Protein AF-A0A4Q5SW04-F1 (afdb_monomer)

Radius of gyration: 25.08 Å; Cα contacts (8 Å, |Δi|>4): 33; chains: 1; bounding box: 77×33×32 Å

Foldseek 3Di:
DLVVLLVDDLVRLVVQLVVLVVQLVCCVVVVHDPVSNVVSVVSNVSSVVSNVVVVCPDDDPVPDPPPPPDDPDDDDDDDDDDD

Mean predicted aligned error: 13.96 Å

Secondary structure (DSSP, 8-state):
-TTGGGTS-HHHHHHHHHHHHHHHHHHHHTT--HHHHHHHHHHHHHHHHHHHHHHT-S--GGG--TTSSS-------------

Solvent-accessible surface area (backbone atoms only — not comparable to full-atom values): 5264 Å² total; per-residue (Å²): 108,83,78,62,58,74,75,52,52,70,67,58,40,50,54,51,28,53,53,33,48,51,51,32,52,47,31,68,73,70,69,49,54,71,66,60,39,46,55,32,50,50,52,31,50,53,34,50,50,52,47,50,59,59,71,58,65,74,69,62,82,89,70,63,79,83,83,80,82,83,74,96,73,79,81,83,82,90,78,89,82,77,136

Nearest PDB structures (foldseek):
  7bgn-assembly2_C  TM=9.767E-01  e=2.278E+00  Medicago truncatula
  7bgn-assembly3_F  TM=8.706E-01  e=2.143E+00  Medicago truncatula
  7bgm-assembly1_A  TM=7.581E-01  e=1.579E+00  Medicago truncatula
  7bgn-assembly3_E  TM=7.300E-01  e=2.278E+00  Medicago truncatula
  6nqx-assembly1_D  TM=9.556E-01  e=7.278E+00  Leptospira biflexa serovar Patoc strain 'Patoc 1 (Paris)'

pLDDT: mean 77.76, std 21.21, range [39.97, 97.94]

Structure (mmCIF, N/CA/C/O backbone):
data_AF-A0A4Q5SW04-F1
#
_entry.id   AF-A0A4Q5SW04-F1
#
loop_
_atom_site.group_PDB
_atom_site.id
_atom_site.type_symbol
_atom_site.label_atom_id
_atom_site.label_alt_id
_atom_site.label_comp_id
_atom_site.label_asym_id
_atom_site.label_entity_id
_atom_site.label_seq_id
_atom_site.pdbx_PDB_ins_code
_atom_site.Cartn_x
_atom_sit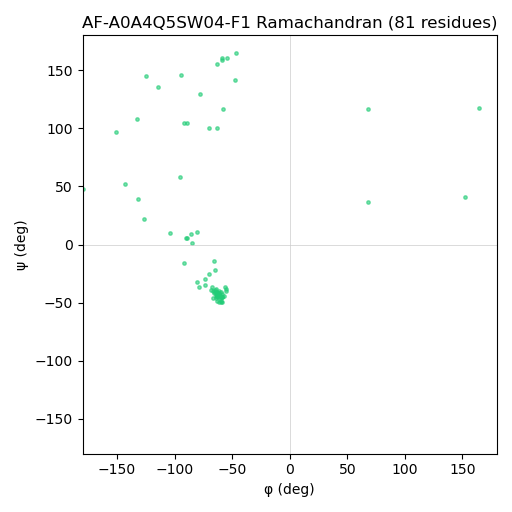e.Cartn_y
_atom_site.Cartn_z
_atom_site.occupancy
_atom_site.B_iso_or_equiv
_atom_site.auth_seq_id
_atom_site.auth_comp_id
_atom_site.auth_asym_id
_atom_site.auth_atom_id
_atom_site.pdbx_PDB_model_num
ATOM 1 N N . MET A 1 1 ? -2.688 -12.365 -6.560 1.00 60.12 1 MET A N 1
ATOM 2 C CA . MET A 1 1 ? -1.892 -11.153 -6.262 1.00 60.12 1 MET A CA 1
ATOM 3 C C . MET A 1 1 ? -0.446 -11.197 -6.738 1.00 60.12 1 MET A C 1
ATOM 5 O O . MET A 1 1 ? -0.118 -10.382 -7.590 1.00 60.12 1 MET A O 1
ATOM 9 N N . LYS A 1 2 ? 0.437 -12.092 -6.257 1.00 55.56 2 LYS A N 1
ATOM 10 C CA . LYS A 1 2 ? 1.878 -12.037 -6.616 1.00 55.56 2 LYS A CA 1
ATOM 11 C C . LYS A 1 2 ? 2.156 -12.061 -8.127 1.00 55.56 2 LYS A C 1
ATOM 13 O O . LYS A 1 2 ? 2.988 -11.294 -8.595 1.00 55.56 2 LYS A O 1
ATOM 18 N N . GLU A 1 3 ? 1.423 -12.871 -8.888 1.00 60.97 3 GLU A N 1
ATOM 19 C CA . GLU A 1 3 ? 1.585 -12.985 -10.349 1.00 60.97 3 GLU A CA 1
ATOM 20 C C . GLU A 1 3 ? 1.034 -11.772 -11.126 1.00 60.97 3 GLU A C 1
ATOM 22 O O . GLU A 1 3 ? 1.569 -11.387 -12.168 1.00 60.97 3 GLU A O 1
ATOM 27 N N . GLU A 1 4 ? 0.013 -11.106 -10.585 1.00 66.31 4 GLU A N 1
ATOM 28 C CA . GLU A 1 4 ? -0.667 -9.971 -11.226 1.00 66.31 4 GLU A CA 1
ATOM 29 C C . GLU A 1 4 ? 0.197 -8.703 -11.181 1.00 66.31 4 GLU A C 1
ATOM 31 O O . GLU A 1 4 ? 0.251 -7.940 -12.145 1.00 66.31 4 GLU A O 1
ATOM 36 N N . LEU A 1 5 ? 0.964 -8.523 -10.102 1.00 72.56 5 LEU A N 1
ATOM 37 C CA . LEU A 1 5 ? 1.833 -7.361 -9.883 1.00 72.56 5 LEU A CA 1
ATOM 38 C C . LEU A 1 5 ? 2.981 -7.249 -10.900 1.00 72.56 5 LEU A C 1
ATOM 40 O O . LEU A 1 5 ? 3.511 -6.159 -11.116 1.00 72.56 5 LEU A O 1
ATOM 44 N N . HIS A 1 6 ? 3.368 -8.347 -11.555 1.00 70.56 6 HIS A N 1
ATOM 45 C CA . HIS A 1 6 ? 4.461 -8.344 -12.533 1.00 70.56 6 HIS A CA 1
ATOM 46 C C . HIS A 1 6 ? 4.113 -7.610 -13.837 1.00 70.56 6 HIS A C 1
ATOM 48 O O . HIS A 1 6 ? 5.005 -7.077 -14.506 1.00 70.56 6 HIS A O 1
ATOM 54 N N . HIS A 1 7 ? 2.826 -7.531 -14.180 1.00 78.56 7 HIS A N 1
ATOM 55 C CA . HIS A 1 7 ? 2.353 -6.939 -15.433 1.00 78.56 7 HIS A CA 1
ATOM 56 C C . HIS A 1 7 ? 2.034 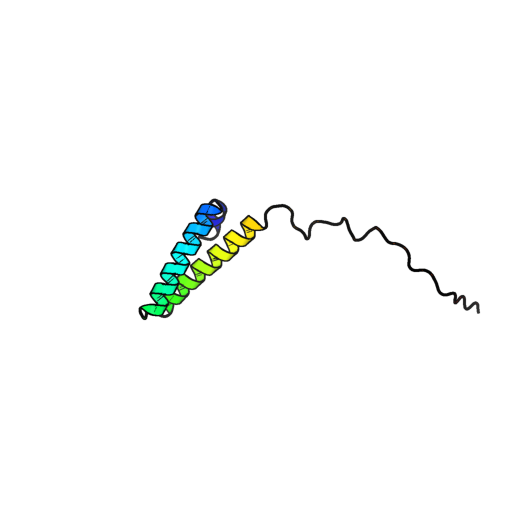-5.441 -15.303 1.00 78.56 7 HIS A C 1
ATOM 58 O O . HIS A 1 7 ? 1.990 -4.735 -16.306 1.00 78.56 7 HIS A O 1
ATOM 64 N N . ILE A 1 8 ? 1.894 -4.937 -14.073 1.00 85.38 8 ILE A N 1
ATOM 65 C CA . ILE A 1 8 ? 1.532 -3.546 -13.765 1.00 85.38 8 ILE A CA 1
ATOM 66 C C . ILE A 1 8 ? 2.743 -2.626 -13.933 1.00 85.38 8 ILE A C 1
ATOM 68 O O . ILE A 1 8 ? 3.807 -2.897 -13.377 1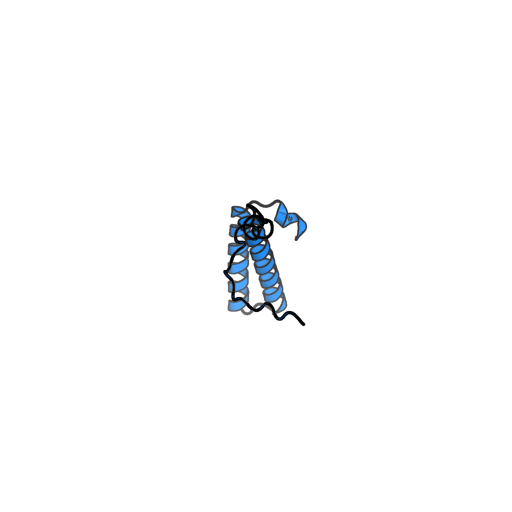.00 85.38 8 ILE A O 1
ATOM 72 N N . ASP A 1 9 ? 2.600 -1.528 -14.676 1.00 89.50 9 ASP A N 1
ATOM 73 C CA . ASP A 1 9 ? 3.663 -0.539 -14.876 1.00 89.50 9 ASP A CA 1
ATOM 74 C C . ASP A 1 9 ? 4.166 0.087 -13.557 1.00 89.50 9 ASP A C 1
ATOM 76 O O . ASP A 1 9 ? 3.507 0.041 -12.518 1.00 89.50 9 ASP A O 1
ATOM 80 N N . LEU A 1 10 ? 5.379 0.649 -13.585 1.00 90.69 10 LEU A N 1
ATOM 81 C CA . LEU A 1 10 ? 6.027 1.166 -12.376 1.00 90.69 10 LEU A CA 1
ATOM 82 C C . LEU A 1 10 ? 5.225 2.303 -11.726 1.00 90.69 10 LEU A C 1
ATOM 84 O O . LEU A 1 10 ? 5.119 2.334 -10.501 1.00 90.69 10 LEU A O 1
ATOM 88 N N . ASP A 1 11 ? 4.650 3.207 -12.516 1.00 93.19 11 ASP A N 1
ATOM 89 C CA . ASP A 1 11 ? 3.893 4.343 -11.987 1.00 93.19 11 ASP A CA 1
ATOM 90 C C . ASP A 1 11 ? 2.590 3.882 -11.332 1.00 93.19 11 ASP A C 1
ATOM 92 O O . ASP A 1 11 ? 2.218 4.370 -10.262 1.00 93.19 11 ASP A O 1
ATOM 96 N N . SER A 1 12 ? 1.915 2.899 -11.924 1.00 94.25 12 SER A N 1
ATOM 97 C CA . SER A 1 12 ? 0.747 2.251 -11.331 1.00 94.25 12 SER A CA 1
ATOM 98 C C . SER A 1 12 ? 1.098 1.526 -10.032 1.00 94.25 12 SER A C 1
ATOM 100 O O . SER A 1 12 ? 0.396 1.710 -9.038 1.00 94.25 12 SER A O 1
ATOM 102 N N . LEU A 1 13 ? 2.217 0.791 -9.975 1.00 94.31 13 LEU A N 1
ATOM 103 C CA . LEU A 1 13 ? 2.695 0.173 -8.729 1.00 94.31 13 LEU A CA 1
ATOM 104 C C . LEU A 1 13 ? 2.948 1.221 -7.634 1.00 94.31 13 LEU A C 1
ATOM 106 O O . LEU A 1 13 ? 2.558 1.018 -6.484 1.00 94.31 13 LEU A O 1
ATOM 110 N N . VAL A 1 14 ? 3.551 2.362 -7.982 1.00 95.56 14 VAL A N 1
ATOM 111 C CA . VAL A 1 14 ? 3.791 3.471 -7.043 1.00 95.56 14 VAL A CA 1
ATOM 112 C C . VAL A 1 14 ? 2.477 4.077 -6.541 1.00 95.56 14 VAL A C 1
ATOM 114 O O . VAL A 1 14 ? 2.328 4.280 -5.335 1.00 95.56 14 VAL A O 1
ATOM 117 N N . ARG A 1 15 ? 1.497 4.318 -7.421 1.00 96.75 15 ARG A N 1
ATOM 118 C CA . ARG A 1 15 ? 0.169 4.826 -7.026 1.00 96.75 15 ARG A CA 1
ATOM 119 C C . ARG A 1 15 ? -0.579 3.850 -6.120 1.00 96.75 15 ARG A C 1
ATOM 121 O O . ARG A 1 15 ? -1.193 4.264 -5.133 1.00 96.75 15 ARG A O 1
ATOM 128 N N . MET A 1 16 ? -0.509 2.555 -6.425 1.00 95.88 16 MET A N 1
ATOM 129 C CA . MET A 1 16 ? -1.090 1.506 -5.585 1.00 95.88 16 MET A CA 1
ATOM 130 C C . MET A 1 16 ? -0.421 1.475 -4.212 1.00 95.88 16 MET A C 1
ATOM 132 O O . MET A 1 16 ? -1.119 1.426 -3.202 1.00 95.88 16 MET A O 1
ATOM 136 N N . HIS A 1 17 ? 0.911 1.573 -4.164 1.00 97.12 17 HIS A N 1
ATOM 137 C CA . HIS A 1 17 ? 1.659 1.628 -2.911 1.00 97.12 17 HIS A CA 1
ATOM 138 C C . HIS A 1 17 ? 1.239 2.824 -2.056 1.00 97.12 17 HIS A C 1
ATOM 140 O O . HIS A 1 17 ? 0.908 2.645 -0.891 1.00 97.12 17 HIS A O 1
ATOM 146 N N . GLN A 1 18 ? 1.184 4.029 -2.632 1.00 97.44 18 GLN A N 1
ATOM 147 C CA . GLN A 1 18 ? 0.734 5.234 -1.924 1.00 97.44 18 GLN A CA 1
ATOM 148 C C . GLN A 1 18 ? -0.684 5.074 -1.363 1.00 97.44 18 GLN A C 1
ATOM 150 O O . GLN A 1 18 ? -0.936 5.397 -0.202 1.00 97.44 18 GLN A O 1
ATOM 155 N N . SER A 1 19 ? -1.593 4.521 -2.167 1.00 97.12 19 SER A N 1
ATOM 156 C CA . SER A 1 19 ? -2.974 4.261 -1.751 1.00 97.12 19 SER A CA 1
ATOM 157 C C . SER A 1 19 ? -3.039 3.260 -0.592 1.00 97.12 19 SER A C 1
ATOM 159 O O . SER A 1 19 ? -3.762 3.484 0.377 1.00 97.12 19 SER A O 1
ATOM 161 N N . ALA A 1 20 ? -2.261 2.176 -0.657 1.00 96.38 20 ALA A N 1
ATOM 162 C CA . ALA A 1 20 ? -2.172 1.181 0.409 1.00 96.38 20 ALA A CA 1
ATOM 163 C C . ALA A 1 20 ? -1.530 1.760 1.684 1.00 96.38 20 ALA A C 1
ATOM 165 O O . ALA A 1 20 ? -2.025 1.515 2.781 1.00 96.38 20 ALA A O 1
ATOM 166 N N . SER A 1 21 ? -0.489 2.592 1.559 1.00 97.50 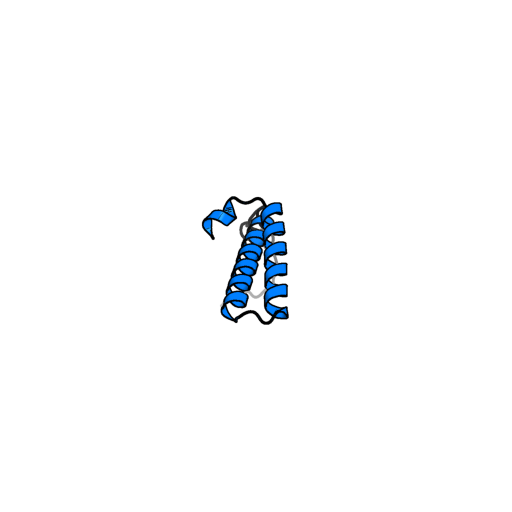21 SER A N 1
ATOM 167 C CA . SER A 1 21 ? 0.128 3.285 2.698 1.00 97.50 21 SER A CA 1
ATOM 168 C C . SER A 1 21 ? -0.860 4.216 3.399 1.00 97.50 21 SER A C 1
ATOM 170 O O . SER A 1 21 ? -0.917 4.232 4.626 1.00 97.50 21 SER A O 1
ATOM 172 N N . PHE A 1 22 ? -1.678 4.947 2.636 1.00 97.75 22 PHE A N 1
ATOM 173 C CA . PHE A 1 22 ? -2.715 5.805 3.204 1.00 97.75 22 PHE A CA 1
ATOM 174 C C . PHE A 1 22 ? -3.775 4.995 3.962 1.00 97.75 22 PHE A C 1
ATOM 176 O O . PHE A 1 22 ? -4.158 5.358 5.072 1.00 97.75 22 PHE A O 1
ATOM 183 N N . ARG A 1 23 ? -4.212 3.858 3.405 1.00 96.94 23 ARG A N 1
ATOM 184 C CA . ARG A 1 23 ? -5.152 2.947 4.080 1.00 96.94 23 ARG A CA 1
ATOM 185 C C . ARG A 1 23 ? -4.566 2.355 5.356 1.00 96.94 23 ARG A C 1
ATOM 187 O O . ARG A 1 23 ? -5.259 2.318 6.365 1.00 96.94 23 ARG A O 1
ATOM 194 N N . LEU A 1 24 ? -3.296 1.950 5.336 1.00 97.69 24 LEU A N 1
ATOM 195 C CA . LEU A 1 24 ? -2.596 1.473 6.528 1.00 97.69 24 LEU A CA 1
ATOM 196 C C . LEU A 1 24 ? -2.530 2.561 7.607 1.00 97.69 24 LEU A C 1
ATOM 198 O O . LEU A 1 24 ? -2.837 2.293 8.765 1.00 97.69 24 LEU A O 1
ATOM 202 N N . GLN A 1 25 ? -2.178 3.794 7.233 1.00 97.94 25 GLN A N 1
ATOM 203 C CA . GLN A 1 25 ? -2.156 4.922 8.164 1.00 97.94 25 GLN A CA 1
ATOM 204 C C . GLN A 1 25 ? -3.543 5.171 8.772 1.00 97.94 25 GLN A C 1
ATOM 206 O O . GLN A 1 25 ? -3.659 5.334 9.984 1.00 97.94 25 GLN A O 1
ATOM 211 N N . ALA A 1 26 ? -4.596 5.154 7.954 1.00 97.19 26 ALA A N 1
ATOM 212 C CA . ALA A 1 26 ? -5.966 5.295 8.434 1.00 97.19 26 ALA A CA 1
ATOM 213 C C . ALA A 1 26 ? -6.363 4.152 9.385 1.00 97.19 26 ALA A C 1
ATOM 215 O O . ALA A 1 26 ? -6.940 4.415 10.435 1.00 97.19 26 ALA A O 1
ATOM 216 N N . ALA A 1 27 ? -6.018 2.902 9.065 1.00 96.38 27 ALA A N 1
ATOM 217 C CA . ALA A 1 27 ? -6.306 1.743 9.912 1.00 96.38 27 ALA A CA 1
ATOM 218 C C . ALA A 1 27 ? -5.634 1.858 11.292 1.00 96.38 27 ALA A C 1
ATOM 220 O O . ALA A 1 27 ? -6.274 1.625 12.317 1.00 96.38 27 ALA A O 1
ATOM 221 N N . LEU A 1 28 ? -4.370 2.293 11.324 1.00 96.62 28 LEU A N 1
ATOM 222 C CA . LEU A 1 28 ? -3.621 2.511 12.564 1.00 96.62 28 LEU A CA 1
ATOM 223 C C . LEU A 1 28 ? -4.218 3.631 13.429 1.00 96.62 28 LEU A C 1
ATOM 225 O O . LEU A 1 28 ? -4.242 3.507 14.650 1.00 96.62 28 LEU A O 1
ATOM 229 N N . LEU A 1 29 ? -4.697 4.717 12.814 1.00 97.69 29 LEU A N 1
ATOM 230 C CA . LEU A 1 29 ? -5.243 5.873 13.536 1.00 97.69 29 LEU A CA 1
ATOM 231 C C . LEU A 1 29 ? -6.689 5.672 14.002 1.00 97.69 29 LEU A C 1
ATOM 233 O O . LEU A 1 29 ? -7.070 6.193 15.046 1.00 97.69 29 LEU A O 1
ATOM 237 N N . ASN A 1 30 ? -7.487 4.918 13.249 1.00 96.06 30 ASN A N 1
ATOM 238 C CA . ASN A 1 30 ? -8.913 4.730 13.526 1.00 96.06 30 ASN A CA 1
ATOM 239 C C . ASN A 1 30 ? -9.205 3.535 14.447 1.00 96.06 30 ASN A C 1
ATOM 241 O O . ASN A 1 30 ? -10.369 3.208 14.663 1.00 96.06 30 ASN A O 1
ATOM 245 N N . GLY A 1 31 ? -8.173 2.874 14.980 1.00 93.69 31 GLY A N 1
ATOM 246 C CA . GLY A 1 31 ? -8.345 1.715 15.856 1.00 93.69 31 GLY A CA 1
ATOM 247 C C . GLY A 1 31 ? -8.918 0.494 15.134 1.00 93.69 31 GLY A C 1
ATOM 248 O O . GLY A 1 31 ? -9.728 -0.227 15.712 1.00 93.69 31 GLY A O 1
ATOM 249 N N . ALA A 1 32 ? -8.520 0.275 13.875 1.00 96.56 32 ALA A N 1
ATOM 250 C CA . ALA A 1 32 ? -8.875 -0.937 13.144 1.00 96.56 32 ALA A CA 1
ATOM 251 C C . ALA A 1 32 ? -8.373 -2.193 13.874 1.00 96.56 32 ALA A C 1
ATOM 253 O O . ALA A 1 32 ? -7.457 -2.145 14.704 1.00 96.56 32 ALA A O 1
ATOM 254 N N . THR A 1 33 ? -8.961 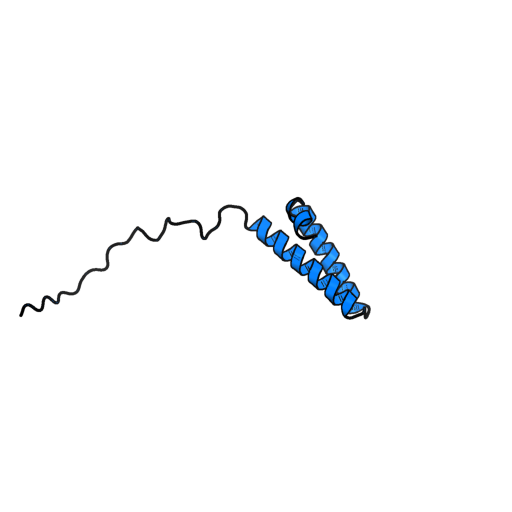-3.340 13.552 1.00 97.75 33 THR A N 1
ATOM 255 C CA . THR A 1 33 ? -8.529 -4.616 14.119 1.00 97.75 33 THR A CA 1
ATOM 256 C C . THR A 1 33 ? -7.091 -4.934 13.713 1.00 97.75 33 THR A C 1
ATOM 258 O O . THR A 1 33 ? -6.585 -4.496 12.676 1.00 97.75 33 THR A O 1
ATOM 261 N N . TRP A 1 34 ? -6.420 -5.757 14.522 1.00 96.38 34 TRP A N 1
ATOM 262 C CA . TRP A 1 34 ? -5.070 -6.218 14.201 1.00 96.38 34 TRP A CA 1
ATOM 263 C C . TRP A 1 34 ? -5.000 -6.891 12.823 1.00 96.38 34 TRP A C 1
ATOM 265 O O . TRP A 1 34 ? -4.036 -6.681 12.091 1.00 96.38 34 TRP A O 1
ATOM 275 N N . GLN A 1 35 ? -6.032 -7.658 12.459 1.00 97.19 35 GLN A N 1
ATOM 276 C CA . GLN A 1 35 ? -6.093 -8.348 11.176 1.00 97.19 35 GLN A CA 1
ATOM 277 C C . GLN A 1 35 ? -6.132 -7.360 10.004 1.00 97.19 35 GLN A C 1
ATOM 279 O O . GLN A 1 35 ? -5.340 -7.490 9.077 1.00 97.19 35 GLN A O 1
ATOM 284 N N . GLU A 1 36 ? -6.968 -6.323 10.074 1.00 95.31 36 GLU A N 1
ATOM 285 C CA . GLU A 1 36 ? -7.043 -5.299 9.024 1.00 95.31 36 GLU A CA 1
ATOM 286 C C . GLU A 1 36 ? -5.714 -4.548 8.870 1.00 95.31 36 GLU A C 1
ATOM 288 O O . GLU A 1 36 ? -5.239 -4.324 7.756 1.00 95.31 36 GLU A O 1
ATOM 293 N N . VAL A 1 37 ? -5.067 -4.194 9.986 1.00 97.44 37 VAL A N 1
ATOM 294 C CA . VAL A 1 37 ? -3.735 -3.568 9.966 1.00 97.44 37 VAL A CA 1
ATOM 295 C C . VAL A 1 37 ? -2.701 -4.504 9.337 1.00 97.44 37 VAL A C 1
ATOM 297 O O . VAL A 1 37 ? -1.862 -4.058 8.550 1.00 97.44 37 VAL A O 1
ATOM 300 N N . HIS A 1 38 ? -2.755 -5.796 9.665 1.00 97.19 38 HIS A N 1
ATOM 301 C CA . HIS A 1 38 ? -1.846 -6.798 9.126 1.00 97.19 38 HIS A CA 1
ATOM 302 C C . HIS A 1 38 ? -2.000 -6.941 7.609 1.00 97.19 38 HIS A C 1
ATOM 304 O O . HIS A 1 38 ? -1.007 -6.826 6.892 1.00 97.19 38 HIS A O 1
ATOM 310 N N . GLU A 1 39 ? -3.230 -7.076 7.115 1.00 95.50 39 GLU A N 1
ATOM 311 C CA . GLU A 1 39 ? -3.534 -7.178 5.684 1.00 95.50 39 GLU A CA 1
ATOM 312 C C . GLU A 1 39 ? -3.044 -5.945 4.907 1.00 95.50 39 GLU A C 1
ATOM 314 O O . GLU A 1 39 ? -2.387 -6.070 3.869 1.00 95.50 39 GLU A O 1
ATOM 319 N N . GLN A 1 40 ? -3.282 -4.733 5.429 1.00 96.00 40 GLN A N 1
ATOM 320 C CA . GLN A 1 40 ? -2.768 -3.515 4.792 1.00 96.00 40 GLN A CA 1
ATOM 321 C C . GLN A 1 40 ? -1.232 -3.468 4.800 1.00 96.00 40 GLN A C 1
ATOM 323 O O . GLN A 1 40 ? -0.615 -3.045 3.819 1.00 96.00 40 GLN A O 1
ATOM 328 N N . ARG A 1 41 ? -0.588 -3.920 5.883 1.00 97.19 41 ARG A N 1
ATOM 329 C CA . ARG A 1 41 ? 0.877 -3.976 5.984 1.00 97.19 41 ARG A CA 1
ATOM 330 C C . ARG A 1 41 ? 1.481 -4.967 4.990 1.00 97.19 41 ARG A C 1
ATOM 332 O O . ARG A 1 41 ? 2.513 -4.657 4.388 1.00 97.19 41 ARG A O 1
ATOM 339 N N . GLU A 1 42 ? 0.874 -6.138 4.823 1.00 97.56 42 GLU A N 1
ATOM 340 C CA . GLU A 1 42 ? 1.308 -7.121 3.828 1.00 97.56 42 GLU A CA 1
ATOM 341 C C . GLU A 1 42 ? 1.238 -6.529 2.421 1.00 97.56 42 GLU A C 1
ATOM 343 O O . GLU A 1 42 ? 2.246 -6.526 1.714 1.00 97.56 42 GLU A O 1
ATOM 348 N N . LEU A 1 43 ? 0.113 -5.906 2.061 1.00 96.00 43 LEU A N 1
ATOM 349 C CA . LEU A 1 43 ? -0.067 -5.279 0.752 1.00 96.00 43 LEU A CA 1
ATOM 350 C C . LEU A 1 43 ? 0.978 -4.185 0.467 1.00 96.00 43 LEU A C 1
ATOM 352 O O . LEU A 1 43 ? 1.576 -4.155 -0.610 1.00 96.00 43 LEU A O 1
ATOM 356 N N . VAL A 1 44 ? 1.243 -3.301 1.436 1.00 97.25 44 VAL A N 1
ATOM 357 C CA . VAL A 1 44 ? 2.286 -2.262 1.319 1.00 97.25 44 VAL A CA 1
ATOM 358 C C . VAL A 1 44 ? 3.668 -2.885 1.105 1.00 97.25 44 VAL A C 1
ATOM 360 O O . VAL A 1 44 ? 4.455 -2.403 0.283 1.00 97.25 44 VAL A O 1
ATOM 363 N N . THR A 1 45 ? 3.958 -3.976 1.815 1.00 96.56 45 THR A N 1
ATOM 364 C CA . THR A 1 45 ? 5.234 -4.693 1.715 1.00 96.56 45 THR A CA 1
ATOM 365 C C . THR A 1 45 ? 5.392 -5.347 0.343 1.00 96.56 45 THR A C 1
ATOM 367 O O . THR A 1 45 ? 6.436 -5.195 -0.293 1.00 96.56 45 THR A O 1
ATOM 370 N N . GLU A 1 46 ? 4.358 -6.025 -0.161 1.00 95.38 46 GLU A N 1
ATOM 371 C CA . GLU A 1 46 ? 4.384 -6.647 -1.489 1.00 95.38 46 GLU A CA 1
ATOM 372 C C . GLU A 1 46 ? 4.580 -5.611 -2.600 1.00 95.38 46 GLU A C 1
ATOM 374 O O . GLU A 1 46 ? 5.417 -5.801 -3.489 1.00 95.38 46 GLU A O 1
ATOM 379 N N . LEU A 1 47 ? 3.881 -4.476 -2.515 1.00 95.31 47 LEU A N 1
ATOM 380 C CA . LEU A 1 47 ? 4.025 -3.375 -3.465 1.00 95.31 47 LEU A CA 1
ATOM 381 C C . LEU A 1 47 ? 5.424 -2.750 -3.406 1.00 95.31 47 LEU A C 1
ATOM 383 O O . LEU A 1 47 ? 6.017 -2.492 -4.452 1.00 95.31 47 LEU A O 1
ATOM 387 N N . SER A 1 48 ? 5.994 -2.574 -2.210 1.00 94.81 48 SER A N 1
ATOM 388 C CA . SER A 1 48 ? 7.376 -2.100 -2.038 1.00 94.81 48 SER A CA 1
ATOM 389 C C . SER A 1 48 ? 8.387 -3.029 -2.712 1.00 94.81 48 SER A C 1
ATOM 391 O O . SER A 1 48 ? 9.274 -2.570 -3.435 1.00 94.81 48 SER A O 1
ATOM 393 N N . ILE A 1 49 ? 8.231 -4.344 -2.529 1.00 93.12 49 ILE A N 1
ATOM 394 C CA . ILE A 1 49 ? 9.087 -5.351 -3.166 1.00 93.12 49 ILE A CA 1
ATOM 395 C C . ILE A 1 49 ? 8.934 -5.299 -4.691 1.00 93.12 49 ILE A C 1
ATOM 397 O O . ILE A 1 49 ? 9.937 -5.327 -5.408 1.00 93.12 49 ILE A O 1
ATOM 401 N N . ALA A 1 50 ? 7.704 -5.205 -5.203 1.00 91.12 50 ALA A N 1
ATOM 402 C CA . ALA A 1 50 ? 7.436 -5.126 -6.638 1.00 91.12 50 ALA A CA 1
ATOM 403 C C . ALA A 1 50 ? 8.049 -3.864 -7.270 1.00 91.12 50 ALA A C 1
ATOM 405 O O . ALA A 1 50 ? 8.721 -3.956 -8.301 1.00 91.12 50 ALA A O 1
ATOM 406 N N . ILE A 1 51 ? 7.891 -2.705 -6.620 1.00 92.88 51 ILE A N 1
ATOM 407 C CA . ILE A 1 51 ? 8.506 -1.435 -7.033 1.00 92.88 51 ILE A CA 1
ATOM 408 C C . ILE A 1 51 ? 10.024 -1.574 -7.070 1.00 92.88 51 ILE A C 1
ATOM 410 O O . ILE A 1 51 ? 10.639 -1.227 -8.080 1.00 92.88 51 ILE A O 1
ATOM 414 N N . GLN A 1 52 ? 10.632 -2.101 -6.003 1.00 89.38 52 GLN A N 1
ATOM 415 C CA . GLN A 1 52 ? 12.082 -2.239 -5.929 1.00 89.38 52 GLN A CA 1
ATOM 416 C C . GLN A 1 52 ? 12.603 -3.149 -7.040 1.00 89.38 52 GLN A C 1
ATOM 418 O O . GLN A 1 52 ? 13.483 -2.736 -7.787 1.00 89.38 52 GLN A O 1
ATOM 423 N N . ARG A 1 53 ? 12.004 -4.333 -7.221 1.00 88.19 53 ARG A N 1
ATOM 424 C CA . ARG A 1 53 ? 12.372 -5.279 -8.289 1.00 88.19 53 ARG A CA 1
ATOM 425 C C . ARG A 1 53 ? 12.289 -4.656 -9.681 1.00 88.19 53 ARG A C 1
ATOM 427 O O . ARG A 1 53 ? 13.101 -4.980 -10.544 1.00 88.19 53 ARG A O 1
ATOM 434 N N . ARG A 1 54 ? 11.306 -3.780 -9.911 1.00 85.44 54 ARG A N 1
ATOM 435 C CA . ARG A 1 54 ? 11.108 -3.112 -11.203 1.00 85.44 54 ARG A CA 1
ATOM 436 C C . ARG A 1 54 ? 12.080 -1.949 -11.409 1.00 85.44 54 ARG A C 1
ATOM 438 O O . ARG A 1 54 ? 12.571 -1.782 -12.520 1.00 85.44 54 ARG A O 1
ATOM 445 N N . ARG A 1 55 ? 12.415 -1.201 -10.351 1.00 85.25 55 ARG A N 1
ATOM 446 C CA . ARG A 1 55 ? 13.449 -0.148 -10.371 1.00 85.25 55 ARG A CA 1
ATOM 447 C C . ARG A 1 55 ? 14.857 -0.710 -10.558 1.00 85.25 55 ARG A C 1
ATOM 449 O O . ARG A 1 55 ? 15.652 -0.114 -11.270 1.00 85.25 55 ARG A O 1
ATOM 456 N N . THR A 1 56 ? 15.153 -1.870 -9.976 1.00 78.56 56 THR A N 1
AT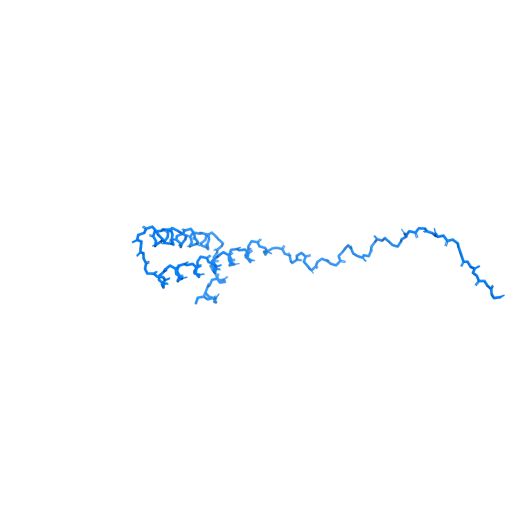OM 457 C CA . THR A 1 56 ? 16.448 -2.558 -10.120 1.00 78.56 56 THR A CA 1
ATOM 458 C C . THR A 1 56 ? 16.578 -3.347 -11.426 1.00 78.56 56 THR A C 1
ATOM 460 O O . THR A 1 56 ? 17.496 -4.148 -11.562 1.00 78.56 56 THR A O 1
ATOM 463 N N . ARG A 1 57 ? 15.656 -3.173 -12.386 1.00 64.69 57 ARG A N 1
ATOM 464 C CA . ARG A 1 57 ? 15.685 -3.858 -13.686 1.00 64.69 57 ARG A CA 1
ATOM 465 C C . ARG A 1 57 ? 16.356 -3.019 -14.793 1.00 64.69 57 ARG A C 1
ATOM 467 O O . ARG A 1 57 ? 15.737 -2.780 -15.827 1.00 64.69 57 ARG A O 1
ATOM 474 N N . PRO A 1 58 ? 17.623 -2.616 -14.607 1.00 56.91 58 PRO A N 1
ATOM 475 C CA . PRO A 1 58 ? 18.600 -2.643 -15.696 1.00 56.91 58 PRO A CA 1
ATOM 476 C C . PRO A 1 58 ? 19.910 -3.292 -15.222 1.00 56.91 58 PRO A C 1
ATOM 478 O 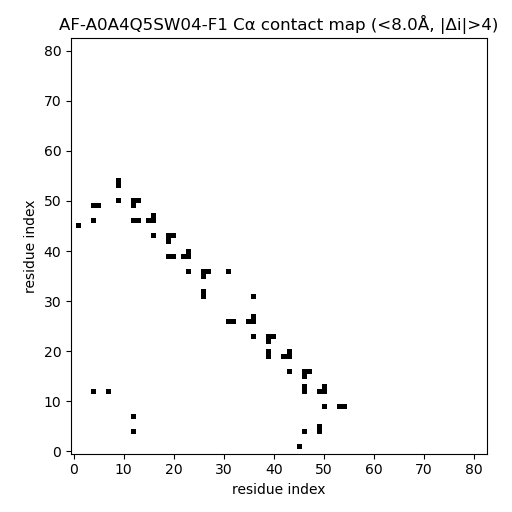O . PRO A 1 58 ? 20.646 -2.684 -14.457 1.00 56.91 58 PRO A O 1
ATOM 481 N N . GLY A 1 59 ? 20.190 -4.517 -15.689 1.00 57.75 59 GLY A N 1
ATOM 482 C CA . GLY A 1 59 ? 21.426 -5.250 -15.388 1.00 57.75 59 GLY A CA 1
ATOM 483 C C . GLY A 1 59 ? 21.527 -5.672 -13.922 1.00 57.75 59 GLY A C 1
ATOM 484 O O . GLY A 1 59 ? 21.582 -4.856 -13.015 1.00 57.75 59 GLY A O 1
ATOM 485 N N . ASN A 1 60 ? 21.554 -6.972 -13.664 1.00 53.34 60 ASN A N 1
ATOM 486 C CA . ASN A 1 60 ? 21.925 -7.462 -12.345 1.00 53.34 60 ASN A CA 1
ATOM 487 C C . ASN A 1 60 ? 23.345 -6.942 -12.016 1.00 53.34 60 ASN A C 1
ATOM 489 O O . ASN A 1 60 ? 24.271 -7.333 -12.725 1.00 53.34 60 ASN A O 1
ATOM 493 N N . PRO A 1 61 ? 23.570 -6.108 -10.980 1.00 53.97 61 PRO A N 1
ATOM 494 C CA . PRO A 1 61 ? 24.925 -5.691 -10.6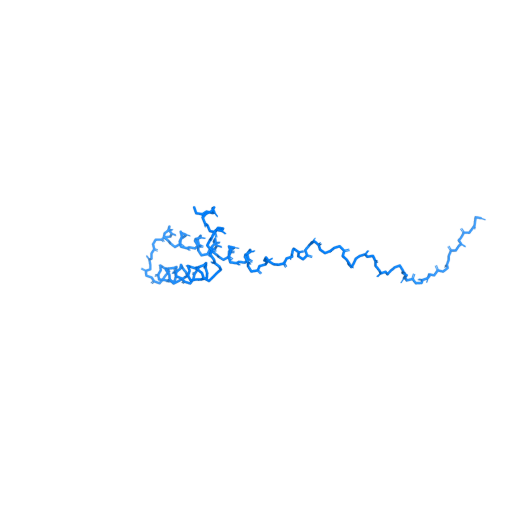09 1.00 53.97 61 PRO A CA 1
ATOM 495 C C . PRO A 1 61 ? 25.765 -6.871 -10.092 1.00 53.97 61 PRO A C 1
ATOM 497 O O . PRO A 1 61 ? 26.983 -6.784 -10.036 1.00 53.97 61 PRO A O 1
ATOM 500 N N . ALA A 1 62 ? 25.133 -8.007 -9.763 1.00 55.12 62 ALA A N 1
ATOM 501 C CA . ALA A 1 62 ? 25.823 -9.268 -9.489 1.00 55.12 62 ALA A CA 1
ATOM 502 C C . ALA A 1 62 ? 26.140 -10.094 -10.757 1.00 55.12 62 ALA A C 1
ATOM 504 O O . ALA A 1 62 ? 26.675 -11.193 -10.644 1.00 55.12 62 ALA A O 1
ATOM 505 N N . SER A 1 63 ? 25.798 -9.602 -11.954 1.00 46.97 63 SER A N 1
ATOM 506 C CA . SER A 1 63 ? 26.147 -10.215 -13.246 1.00 46.97 63 SER A CA 1
ATOM 507 C C . SER A 1 63 ? 27.277 -9.492 -13.976 1.00 46.97 63 SER A C 1
ATOM 509 O O . SER A 1 63 ? 27.516 -9.829 -15.129 1.00 46.97 63 SER A O 1
ATOM 511 N N . ASP A 1 64 ? 27.973 -8.547 -13.343 1.00 45.00 64 ASP A N 1
ATOM 512 C CA . ASP A 1 64 ? 29.186 -7.947 -13.901 1.00 45.00 64 ASP A CA 1
ATOM 513 C C . ASP A 1 64 ? 30.415 -8.771 -13.459 1.00 45.00 64 ASP A C 1
ATOM 515 O O . ASP A 1 64 ? 30.808 -8.704 -12.291 1.00 45.00 64 ASP A O 1
ATOM 519 N N . PRO A 1 65 ? 31.033 -9.603 -14.324 1.00 49.03 65 PRO A N 1
ATOM 520 C CA . PRO A 1 65 ? 32.267 -10.305 -13.995 1.00 49.03 65 PRO A CA 1
ATOM 521 C C . PRO A 1 65 ? 33.503 -9.433 -14.292 1.00 49.03 65 PRO A C 1
ATOM 523 O O . PRO A 1 65 ? 34.624 -9.939 -14.246 1.00 49.03 65 PRO A O 1
ATOM 526 N N . THR A 1 66 ? 33.339 -8.144 -14.616 1.00 51.09 66 THR A N 1
ATOM 527 C CA . THR A 1 66 ? 34.383 -7.361 -15.301 1.00 51.09 66 THR A CA 1
ATOM 528 C C . THR A 1 66 ? 35.389 -6.658 -14.380 1.00 51.09 66 THR A C 1
ATOM 530 O O . THR A 1 66 ? 36.282 -5.990 -14.880 1.00 51.09 66 THR A O 1
ATOM 533 N N . GLU A 1 67 ? 35.364 -6.854 -13.057 1.00 47.28 67 GLU A N 1
ATOM 534 C CA . GLU A 1 67 ? 36.405 -6.291 -12.166 1.00 47.28 67 GLU A CA 1
ATOM 535 C C . GLU A 1 67 ? 36.990 -7.292 -11.160 1.00 47.28 67 GLU A C 1
ATOM 537 O O . GLU A 1 67 ? 37.298 -6.963 -10.015 1.00 47.28 67 GLU A O 1
ATOM 542 N N . ARG A 1 68 ? 37.207 -8.546 -11.577 1.00 48.00 68 ARG A N 1
ATOM 543 C CA . ARG A 1 68 ? 38.115 -9.441 -10.829 1.00 48.00 68 ARG A CA 1
ATOM 544 C C . ARG A 1 68 ? 39.224 -10.078 -11.663 1.00 48.00 68 ARG A C 1
ATOM 546 O O . ARG A 1 68 ? 39.800 -11.077 -11.249 1.00 48.00 68 ARG A O 1
ATOM 553 N N . SER A 1 69 ? 39.551 -9.467 -12.802 1.00 51.31 69 SER A N 1
ATOM 554 C CA . SER A 1 69 ? 40.665 -9.893 -13.657 1.00 51.31 69 SER A CA 1
ATOM 555 C C . SER A 1 69 ? 41.407 -8.708 -14.288 1.00 51.31 69 SER A C 1
ATOM 557 O O . SER A 1 69 ? 41.619 -8.660 -15.491 1.00 51.31 69 SER A O 1
ATOM 559 N N . ALA A 1 70 ? 41.830 -7.739 -13.479 1.00 48.94 70 ALA A N 1
ATOM 560 C CA . ALA A 1 70 ? 42.883 -6.804 -13.870 1.00 48.94 70 ALA A CA 1
ATOM 561 C C . ALA A 1 70 ? 43.631 -6.353 -12.614 1.00 48.94 70 ALA A C 1
ATOM 563 O O . ALA A 1 70 ? 43.174 -5.482 -11.883 1.00 48.94 70 ALA A O 1
ATOM 564 N N . GLY A 1 71 ? 44.758 -7.004 -12.329 1.00 40.94 71 GLY A N 1
ATOM 565 C CA . GLY A 1 71 ? 45.603 -6.632 -11.196 1.00 40.94 71 GLY A CA 1
ATOM 566 C C . GLY A 1 71 ? 46.416 -7.773 -10.604 1.00 40.94 71 GLY A C 1
ATOM 567 O O . GLY A 1 71 ? 46.540 -7.867 -9.387 1.00 40.94 71 GLY A O 1
ATOM 568 N N . ALA A 1 72 ? 46.980 -8.647 -11.442 1.00 48.19 72 ALA A N 1
ATOM 569 C CA . ALA A 1 72 ? 48.182 -9.363 -11.042 1.00 48.19 72 ALA A CA 1
ATOM 570 C C . ALA A 1 72 ? 49.284 -8.313 -10.845 1.00 48.19 72 ALA A C 1
ATOM 572 O O . ALA A 1 72 ? 49.774 -7.766 -11.825 1.00 48.19 72 ALA A O 1
ATOM 573 N N . HIS A 1 73 ? 49.544 -7.953 -9.589 1.00 49.25 73 HIS A N 1
ATOM 574 C CA . HIS A 1 73 ? 50.847 -7.645 -8.989 1.00 49.25 73 HIS A CA 1
ATOM 575 C C . HIS A 1 73 ? 50.621 -6.905 -7.664 1.00 49.25 73 HIS A C 1
ATOM 577 O O . HIS A 1 73 ? 50.175 -5.760 -7.648 1.00 49.25 73 HIS A O 1
ATOM 583 N N . PRO A 1 74 ? 51.057 -7.507 -6.554 1.00 39.97 74 PRO A N 1
ATOM 584 C CA . PRO A 1 74 ? 51.908 -6.780 -5.636 1.00 39.97 74 PRO A CA 1
ATOM 585 C C . PRO A 1 74 ? 53.279 -7.451 -5.618 1.00 39.97 74 PRO A C 1
ATOM 587 O O . PRO A 1 74 ? 53.401 -8.675 -5.638 1.00 39.97 74 PRO A O 1
ATOM 590 N N . GLY A 1 75 ? 54.309 -6.611 -5.676 1.00 41.50 75 GLY A N 1
ATOM 591 C CA . GLY A 1 75 ? 55.707 -7.011 -5.642 1.00 41.50 75 GLY A CA 1
ATOM 592 C C . GLY A 1 75 ? 56.069 -7.868 -4.427 1.00 41.50 75 GLY A C 1
ATOM 593 O O . GLY A 1 75 ? 55.362 -7.909 -3.422 1.00 41.50 75 GLY A O 1
ATOM 594 N N . ALA A 1 76 ? 57.196 -8.554 -4.597 1.00 44.91 76 ALA A N 1
ATOM 595 C CA . ALA A 1 76 ? 57.849 -9.487 -3.689 1.00 44.91 76 ALA A CA 1
ATOM 596 C C . ALA A 1 76 ? 57.967 -9.009 -2.224 1.00 44.91 76 ALA A C 1
ATOM 598 O O . ALA A 1 76 ? 57.917 -7.812 -1.933 1.00 44.91 76 ALA A O 1
ATOM 599 N N . PRO A 1 77 ? 58.263 -9.947 -1.311 1.00 44.25 77 PRO A N 1
ATOM 600 C CA . PRO A 1 77 ? 59.670 -10.016 -0.924 1.00 44.25 77 PRO A CA 1
ATOM 601 C C . PRO A 1 77 ? 60.284 -11.408 -1.092 1.00 44.25 77 PRO A C 1
ATOM 603 O O . PRO A 1 77 ? 59.638 -12.441 -0.921 1.00 44.25 77 PRO A O 1
ATOM 606 N N . GLU A 1 78 ? 61.560 -11.371 -1.464 1.00 53.66 78 GLU A N 1
ATOM 607 C CA . GLU A 1 78 ? 62.504 -12.476 -1.570 1.00 53.66 78 GLU A CA 1
ATOM 608 C C . GLU A 1 78 ? 62.492 -13.380 -0.332 1.00 53.66 78 GLU A C 1
ATOM 610 O O . GLU A 1 78 ? 62.409 -12.922 0.808 1.00 53.66 78 GLU A O 1
ATOM 615 N N . GLY A 1 79 ? 62.629 -14.681 -0.571 1.00 46.69 79 GLY A N 1
ATOM 616 C CA . GLY A 1 79 ? 62.719 -15.687 0.478 1.00 46.69 79 GLY A CA 1
ATOM 617 C C . GLY A 1 79 ? 62.874 -17.087 -0.098 1.00 46.69 79 GLY A C 1
ATOM 618 O O . GLY A 1 79 ? 62.139 -17.994 0.276 1.00 46.69 79 GLY A O 1
ATOM 619 N N . GLU A 1 80 ? 63.792 -17.258 -1.052 1.00 45.94 80 GLU A N 1
ATOM 620 C CA . GLU A 1 80 ? 64.231 -18.582 -1.492 1.00 45.94 80 GLU A CA 1
ATOM 621 C C . GLU A 1 80 ? 65.055 -19.213 -0.359 1.00 45.94 80 GLU A C 1
ATOM 623 O O . GLU A 1 80 ? 66.224 -18.891 -0.153 1.00 45.94 80 GLU A O 1
ATOM 628 N 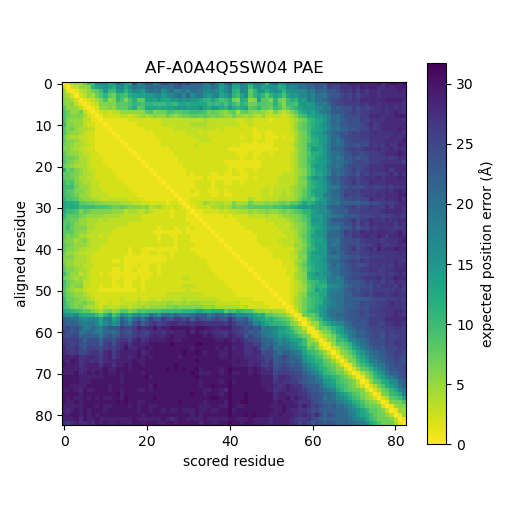N . ILE A 1 81 ? 64.429 -20.101 0.413 1.00 56.12 81 ILE A N 1
ATOM 629 C CA . ILE A 1 81 ? 65.138 -21.036 1.288 1.00 56.12 81 ILE A CA 1
ATOM 630 C C . ILE A 1 81 ? 65.347 -22.304 0.459 1.00 56.12 81 ILE A C 1
ATOM 632 O O . ILE A 1 81 ? 64.403 -23.049 0.196 1.00 56.12 81 ILE A O 1
ATOM 636 N N . LYS A 1 82 ? 66.579 -22.515 -0.003 1.00 52.78 82 LYS A N 1
ATOM 637 C CA . LYS A 1 82 ? 67.029 -23.752 -0.658 1.00 52.78 82 LYS A CA 1
ATOM 638 C C . LYS A 1 82 ? 67.673 -24.671 0.411 1.00 52.78 82 LYS A C 1
ATOM 640 O O . LYS A 1 82 ? 68.223 -24.114 1.361 1.00 52.78 82 LYS A O 1
ATOM 645 N N . PRO A 1 83 ? 67.542 -26.016 0.319 1.00 63.31 83 PRO A N 1
ATOM 646 C CA . PRO A 1 83 ? 67.827 -26.940 1.427 1.00 63.31 83 PRO A CA 1
ATOM 647 C C . PRO A 1 83 ? 69.301 -27.058 1.810 1.00 63.31 83 PRO A C 1
ATOM 649 O O . PRO A 1 83 ? 70.169 -26.777 0.951 1.00 63.31 83 PRO A O 1
#

Sequence (83 aa):
MKEELHHIDLDSLVRMHQSASFRLQAALLNGATWQEVHEQRELVTELSIAIQRRRTRPGNPASDPTERSAGAHPGAPEGEIKP